Protein AF-A0A1M3QYF7-F1 (afdb_monomer_lite)

pLDDT: mean 92.24, std 6.58, range [54.59, 97.62]

Structure (mmCIF, N/CA/C/O backbone):
data_AF-A0A1M3QYF7-F1
#
_entry.id   AF-A0A1M3QYF7-F1
#
loop_
_atom_site.group_PDB
_atom_site.id
_atom_site.type_symbol
_atom_site.label_atom_id
_atom_site.label_alt_id
_atom_site.label_comp_id
_atom_site.label_asym_id
_atom_site.label_entity_id
_atom_site.label_seq_id
_atom_site.pdbx_PDB_ins_code
_atom_site.Cartn_x
_atom_site.Cartn_y
_atom_site.Cartn_z
_atom_site.occupancy
_atom_site.B_iso_or_equiv
_atom_site.auth_seq_id
_atom_site.auth_comp_id
_atom_site.auth_asym_id
_atom_site.auth_atom_id
_atom_site.pdbx_PDB_model_num
ATOM 1 N N . MET A 1 1 ? -6.259 4.838 22.935 1.00 68.75 1 MET A N 1
ATOM 2 C CA . MET A 1 1 ? -6.902 5.640 21.866 1.00 68.75 1 MET A CA 1
ATOM 3 C C . MET A 1 1 ? -8.405 5.397 21.899 1.00 68.75 1 MET A C 1
ATOM 5 O O . MET A 1 1 ? -8.800 4.256 22.101 1.00 68.75 1 MET A O 1
ATOM 9 N N . LYS A 1 2 ? -9.246 6.426 21.736 1.00 84.06 2 LYS A N 1
ATOM 10 C CA . LYS A 1 2 ? -10.709 6.236 21.710 1.00 84.06 2 LYS A CA 1
ATOM 11 C C . LYS A 1 2 ? -11.096 5.371 20.499 1.00 84.06 2 LYS A C 1
ATOM 13 O O . LYS A 1 2 ? -10.532 5.550 19.420 1.00 84.06 2 LYS A O 1
ATOM 18 N N . ARG A 1 3 ? -12.073 4.465 20.653 1.00 86.94 3 ARG A N 1
ATOM 19 C CA . ARG A 1 3 ? -12.527 3.536 19.590 1.00 86.94 3 ARG A CA 1
ATOM 20 C C . ARG A 1 3 ? -12.847 4.254 18.271 1.00 86.94 3 ARG A 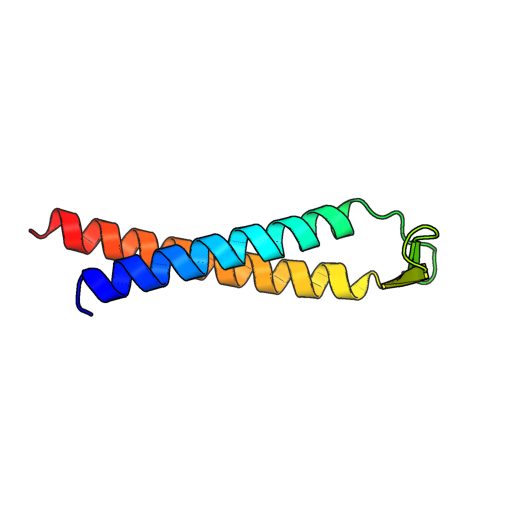C 1
ATOM 22 O O . ARG A 1 3 ? -12.449 3.782 17.215 1.00 86.94 3 ARG A O 1
ATOM 29 N N . ARG A 1 4 ? -13.489 5.429 18.336 1.00 89.94 4 ARG A N 1
ATOM 30 C CA . ARG A 1 4 ? -13.792 6.269 17.159 1.00 89.94 4 ARG A CA 1
ATOM 31 C C . ARG A 1 4 ? -12.530 6.691 16.396 1.00 89.94 4 ARG A C 1
ATOM 33 O O . ARG A 1 4 ? -12.502 6.594 15.178 1.00 89.94 4 ARG A O 1
ATOM 40 N N . THR A 1 5 ? -11.473 7.086 17.106 1.00 91.38 5 THR A N 1
ATOM 41 C CA . THR A 1 5 ? -10.187 7.471 16.503 1.00 91.38 5 THR A CA 1
ATOM 42 C C . THR A 1 5 ? -9.525 6.294 15.786 1.00 91.38 5 THR A C 1
ATOM 44 O O . THR A 1 5 ? -9.026 6.469 14.682 1.00 91.38 5 THR A O 1
ATOM 47 N N . LEU A 1 6 ? -9.555 5.091 16.378 1.00 91.31 6 LEU A N 1
ATOM 48 C CA . LEU A 1 6 ? -9.028 3.876 15.738 1.00 91.31 6 LEU A CA 1
ATOM 49 C C . LEU A 1 6 ? -9.770 3.540 14.443 1.00 91.31 6 LEU A C 1
ATOM 51 O O . LEU A 1 6 ? -9.128 3.207 13.452 1.00 91.31 6 LEU A O 1
ATOM 55 N N . ILE A 1 7 ? -11.102 3.645 14.445 1.00 93.50 7 ILE A N 1
ATOM 56 C CA . ILE A 1 7 ? -11.922 3.382 13.256 1.00 93.50 7 ILE A CA 1
ATOM 57 C C . ILE A 1 7 ? -11.567 4.370 12.140 1.00 93.50 7 ILE A C 1
ATOM 59 O O . ILE A 1 7 ? -11.236 3.936 11.044 1.00 93.50 7 ILE A O 1
ATOM 63 N N . ILE A 1 8 ? -11.555 5.677 12.432 1.00 95.25 8 ILE A N 1
ATOM 64 C CA . ILE A 1 8 ? -11.218 6.716 11.443 1.00 95.25 8 ILE A CA 1
ATOM 65 C C . ILE A 1 8 ? -9.815 6.484 10.865 1.00 95.25 8 ILE A C 1
ATOM 67 O O . ILE A 1 8 ? -9.647 6.478 9.647 1.00 95.25 8 ILE A O 1
ATOM 71 N N . LEU A 1 9 ? -8.822 6.237 11.725 1.00 94.94 9 LEU A N 1
ATOM 72 C CA . LEU A 1 9 ? -7.448 5.964 11.300 1.00 94.94 9 LEU A CA 1
ATOM 73 C C . LEU A 1 9 ? -7.368 4.732 10.389 1.00 94.94 9 LEU A C 1
ATOM 75 O O . LEU A 1 9 ? -6.715 4.780 9.350 1.00 94.94 9 LEU A O 1
ATOM 79 N N . THR A 1 10 ? -8.052 3.647 10.758 1.00 94.62 10 THR A N 1
ATOM 80 C CA . THR A 1 10 ? -8.059 2.400 9.977 1.00 94.62 10 THR A CA 1
ATOM 81 C C . THR A 1 10 ? -8.686 2.619 8.601 1.00 94.62 10 THR A C 1
ATOM 83 O O . THR A 1 10 ? -8.145 2.146 7.602 1.00 94.62 10 THR A O 1
ATOM 86 N N . THR A 1 11 ? -9.783 3.379 8.519 1.00 95.88 11 THR A N 1
ATOM 87 C CA . THR A 1 11 ? -10.432 3.715 7.243 1.00 95.88 11 THR A CA 1
ATOM 88 C C . THR A 1 11 ? -9.501 4.523 6.337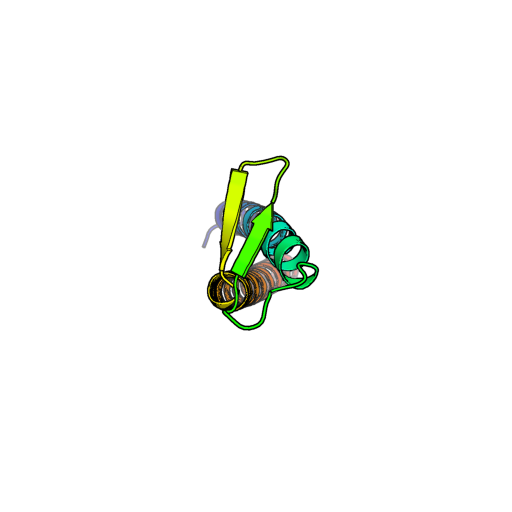 1.00 95.88 11 THR A C 1
ATOM 90 O O . THR A 1 11 ? -9.355 4.189 5.162 1.00 95.88 11 THR A O 1
ATOM 93 N N . ILE A 1 12 ? -8.825 5.543 6.880 1.00 97.12 12 ILE A N 1
ATOM 94 C CA . ILE A 1 12 ? -7.876 6.374 6.121 1.00 97.12 12 ILE A CA 1
ATOM 95 C C . ILE A 1 12 ? -6.700 5.531 5.610 1.00 97.12 12 ILE A C 1
ATOM 97 O O . ILE A 1 12 ? -6.370 5.589 4.426 1.00 97.12 12 ILE A O 1
ATOM 101 N N . LEU A 1 13 ? -6.091 4.716 6.478 1.00 96.62 13 LEU A N 1
ATOM 102 C CA . LEU A 1 13 ? -4.978 3.842 6.100 1.00 96.62 13 LEU A CA 1
ATOM 103 C C . LEU A 1 13 ? -5.383 2.821 5.034 1.00 96.62 13 LEU A C 1
ATOM 105 O O . LEU A 1 13 ? -4.640 2.612 4.077 1.00 96.62 13 LEU A O 1
ATOM 109 N N . THR A 1 14 ? -6.578 2.239 5.151 1.00 96.31 14 THR A N 1
ATOM 110 C CA . THR A 1 14 ? -7.111 1.302 4.151 1.00 96.31 14 THR A CA 1
ATOM 111 C C . THR A 1 14 ? -7.262 1.985 2.793 1.00 96.31 14 THR A C 1
ATOM 113 O O . THR A 1 14 ? -6.784 1.459 1.788 1.00 96.31 14 THR A O 1
ATOM 116 N N . PHE A 1 15 ? -7.855 3.183 2.756 1.00 97.44 15 PHE A N 1
ATOM 117 C CA . PHE A 1 15 ? -8.008 3.947 1.517 1.00 97.44 15 PHE A CA 1
ATOM 118 C C . PHE A 1 15 ? -6.653 4.279 0.874 1.00 97.44 15 PHE A C 1
ATOM 120 O O . PHE A 1 15 ? -6.461 4.037 -0.318 1.00 97.44 15 PHE A O 1
ATOM 127 N N . LEU A 1 16 ? -5.691 4.768 1.663 1.00 96.69 16 LEU A N 1
ATOM 128 C CA . LEU A 1 16 ? -4.342 5.081 1.180 1.00 96.69 16 LEU A CA 1
ATOM 129 C C . LEU A 1 16 ? -3.610 3.841 0.658 1.00 96.69 16 LEU A C 1
ATOM 131 O O . LEU A 1 16 ? -2.971 3.908 -0.392 1.00 96.69 16 LEU A O 1
ATOM 135 N N . THR A 1 17 ? -3.733 2.711 1.359 1.00 96.56 17 THR A N 1
ATOM 136 C CA . THR A 1 17 ? -3.133 1.432 0.951 1.00 96.56 17 THR A CA 1
ATOM 137 C C . THR A 1 17 ? -3.684 0.982 -0.398 1.00 96.56 17 THR A C 1
ATOM 139 O O . THR A 1 17 ? -2.908 0.620 -1.279 1.00 96.56 17 THR A O 1
ATOM 142 N N . ILE A 1 18 ? -5.004 1.053 -0.596 1.00 96.50 18 ILE A N 1
ATOM 143 C CA . ILE A 1 18 ? -5.638 0.701 -1.875 1.00 96.50 18 ILE A CA 1
ATOM 144 C C . ILE A 1 18 ? -5.179 1.659 -2.979 1.00 96.50 18 ILE A C 1
ATOM 146 O O . ILE A 1 18 ? -4.756 1.213 -4.044 1.00 96.50 18 ILE A O 1
ATOM 150 N N . PHE A 1 19 ? -5.215 2.970 -2.727 1.00 96.56 19 PHE A N 1
ATOM 151 C CA . PHE A 1 19 ? -4.843 3.978 -3.719 1.00 96.56 19 PHE A CA 1
ATOM 152 C C . PHE A 1 19 ? -3.394 3.812 -4.205 1.00 96.56 19 PHE A C 1
ATOM 154 O O . PHE A 1 19 ? -3.141 3.767 -5.414 1.00 96.56 19 PHE A O 1
ATOM 161 N N . LEU A 1 20 ? -2.443 3.674 -3.279 1.00 95.75 20 LEU A N 1
ATOM 162 C CA . LEU A 1 20 ? -1.030 3.487 -3.615 1.00 95.75 20 LEU A CA 1
ATOM 163 C C . LEU A 1 20 ? -0.746 2.090 -4.166 1.00 95.75 20 LEU A C 1
ATOM 165 O O . LEU A 1 20 ? 0.022 1.971 -5.123 1.00 95.75 20 LEU A O 1
ATOM 169 N N . GLY A 1 21 ? -1.438 1.066 -3.664 1.00 95.62 21 GLY A N 1
ATOM 170 C CA . GLY A 1 21 ? -1.383 -0.288 -4.204 1.00 95.62 21 GLY A CA 1
ATOM 171 C C . GLY A 1 21 ? -1.794 -0.339 -5.674 1.00 95.62 21 GLY A C 1
ATOM 172 O O . GLY A 1 21 ? -1.082 -0.924 -6.486 1.00 95.62 21 GLY A O 1
ATOM 173 N N . CYS A 1 22 ? -2.863 0.359 -6.063 1.00 96.00 22 CYS A N 1
ATOM 174 C CA . CYS A 1 22 ? -3.263 0.480 -7.468 1.00 96.00 22 CYS A CA 1
ATOM 175 C C . CYS A 1 22 ? -2.169 1.1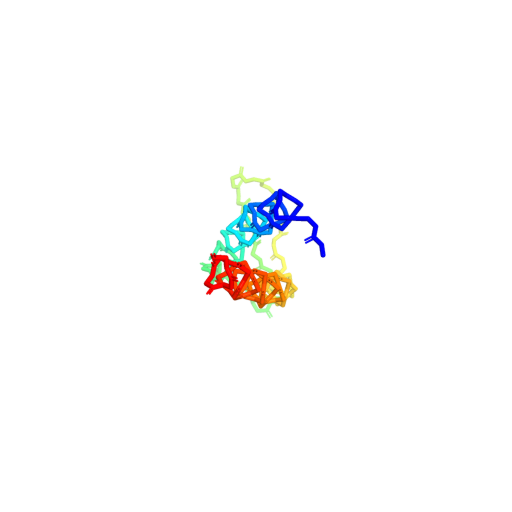30 -8.333 1.00 96.00 22 CYS A C 1
ATOM 177 O O . CYS A 1 22 ? -1.900 0.671 -9.446 1.00 96.00 22 CYS A O 1
ATOM 179 N N . LYS A 1 23 ? -1.502 2.179 -7.832 1.00 93.88 23 LYS A N 1
ATOM 180 C CA . LYS A 1 23 ? -0.388 2.828 -8.549 1.00 93.88 23 LYS A CA 1
ATOM 181 C C . LYS A 1 23 ? 0.824 1.905 -8.675 1.00 93.88 23 LYS A C 1
ATOM 183 O O . LYS A 1 23 ? 1.437 1.866 -9.742 1.00 93.88 23 LYS A O 1
ATOM 188 N N . PHE A 1 24 ? 1.143 1.149 -7.627 1.00 95.00 24 PHE A N 1
ATOM 189 C CA . PHE A 1 24 ? 2.207 0.149 -7.643 1.00 95.00 24 PHE A CA 1
ATOM 190 C C . PHE A 1 24 ? 1.913 -0.972 -8.649 1.00 95.00 24 PHE A C 1
ATOM 192 O O . PHE A 1 24 ? 2.753 -1.258 -9.498 1.00 95.00 24 PHE A O 1
ATOM 199 N N . PHE A 1 25 ? 0.697 -1.527 -8.640 1.00 94.50 25 PHE A N 1
ATOM 200 C CA . PHE A 1 25 ? 0.272 -2.549 -9.602 1.00 94.50 25 PHE A CA 1
ATOM 201 C C . PHE A 1 25 ? 0.307 -2.060 -11.049 1.00 94.50 25 PHE A C 1
ATOM 203 O O . PHE A 1 25 ? 0.729 -2.814 -11.925 1.00 94.50 25 PHE A O 1
ATOM 210 N N . LYS A 1 26 ? -0.090 -0.806 -11.314 1.00 92.56 26 LYS A N 1
ATOM 211 C CA . LYS A 1 26 ? 0.045 -0.222 -12.657 1.00 92.56 26 LYS A CA 1
ATOM 212 C C . LYS A 1 26 ? 1.513 -0.204 -13.090 1.00 92.56 26 LYS A C 1
ATOM 214 O O . LYS A 1 26 ? 1.808 -0.611 -14.203 1.00 92.56 26 LYS A O 1
ATOM 219 N N . ARG A 1 27 ? 2.423 0.220 -12.204 1.00 92.12 27 ARG A N 1
ATOM 220 C CA . ARG A 1 27 ? 3.870 0.298 -12.483 1.00 92.12 27 ARG A CA 1
ATOM 221 C C . ARG A 1 27 ? 4.538 -1.071 -12.630 1.00 92.12 27 ARG A C 1
ATOM 223 O O . ARG A 1 27 ? 5.446 -1.203 -13.435 1.00 92.12 27 ARG A O 1
ATOM 230 N N . LEU A 1 28 ? 4.079 -2.094 -11.906 1.00 92.31 28 LEU A N 1
ATOM 231 C CA . LEU A 1 28 ? 4.589 -3.468 -12.028 1.00 92.31 28 LEU A CA 1
ATOM 232 C C . LEU A 1 28 ? 4.372 -4.084 -13.416 1.00 92.31 28 LEU A C 1
ATOM 234 O O . LEU A 1 28 ? 5.099 -4.998 -13.784 1.00 92.31 28 LEU A O 1
ATOM 238 N N . ARG A 1 29 ? 3.357 -3.619 -14.150 1.00 91.69 29 ARG A N 1
ATOM 239 C CA . ARG A 1 29 ? 2.980 -4.141 -15.471 1.00 91.69 29 ARG A CA 1
ATOM 240 C C . ARG A 1 29 ? 3.573 -3.342 -16.634 1.00 91.69 29 ARG A C 1
ATOM 242 O O . ARG A 1 29 ? 3.235 -3.631 -17.775 1.00 91.69 29 ARG A O 1
ATOM 249 N N . LEU A 1 30 ? 4.374 -2.314 -16.352 1.00 93.12 30 LEU A N 1
ATOM 250 C CA . LEU A 1 30 ? 5.022 -1.516 -17.390 1.00 93.12 30 LEU A CA 1
ATOM 251 C C . LEU A 1 30 ? 6.258 -2.247 -17.907 1.00 93.12 30 LEU A C 1
ATOM 253 O O . LEU A 1 30 ? 7.024 -2.800 -17.118 1.00 93.12 30 LEU A O 1
ATOM 257 N N . ASP A 1 31 ? 6.437 -2.217 -19.224 1.00 93.00 31 ASP A N 1
ATOM 258 C CA . ASP A 1 31 ? 7.593 -2.800 -19.895 1.00 93.00 31 ASP A CA 1
ATOM 259 C C . ASP A 1 31 ? 8.691 -1.738 -20.011 1.00 93.00 31 ASP A C 1
ATOM 261 O O . ASP A 1 31 ? 8.658 -0.862 -20.876 1.00 93.00 31 ASP A O 1
ATOM 265 N N . TYR A 1 32 ? 9.595 -1.726 -19.033 1.00 93.06 32 TYR A N 1
ATOM 266 C CA . TYR A 1 32 ? 10.680 -0.753 -18.966 1.00 93.06 32 TYR A CA 1
ATOM 267 C C . TYR A 1 32 ? 11.783 -1.125 -19.964 1.00 93.06 32 TYR A C 1
ATOM 269 O O . TYR A 1 32 ? 12.166 -2.288 -20.070 1.00 93.06 32 TYR A O 1
ATOM 277 N N . ASN A 1 33 ? 12.326 -0.134 -20.671 1.00 93.62 33 ASN A N 1
ATOM 278 C CA . ASN A 1 33 ? 13.452 -0.341 -21.579 1.00 93.62 33 ASN A CA 1
ATOM 279 C C . ASN A 1 33 ? 14.767 -0.627 -20.816 1.00 93.62 33 ASN A C 1
ATOM 281 O O . ASN A 1 33 ? 14.818 -0.590 -19.586 1.00 93.62 33 ASN A O 1
ATOM 285 N N . SER A 1 34 ? 15.866 -0.851 -21.545 1.00 92.88 34 SER A N 1
ATOM 286 C CA . SER A 1 34 ? 17.198 -1.114 -20.967 1.00 92.88 34 SER A CA 1
ATOM 287 C C . SER A 1 34 ? 17.746 0.009 -20.076 1.00 92.88 34 SER A C 1
ATOM 289 O O . SER A 1 34 ? 18.669 -0.223 -19.301 1.00 92.88 34 SER A O 1
ATOM 291 N N . GLU A 1 35 ? 17.196 1.218 -20.177 1.00 92.88 35 GLU A N 1
ATOM 292 C CA . GLU A 1 35 ? 17.556 2.378 -19.354 1.00 92.88 35 GLU A CA 1
ATOM 293 C C . GLU A 1 35 ? 16.633 2.541 -18.130 1.00 92.88 35 GLU A C 1
ATOM 295 O O . GLU A 1 35 ? 16.780 3.492 -17.361 1.00 92.88 35 GLU A O 1
ATOM 300 N N . GLY A 1 36 ? 15.671 1.631 -17.931 1.00 93.00 36 GLY A N 1
ATOM 301 C CA . GLY A 1 36 ? 14.720 1.669 -16.820 1.00 93.00 36 GLY A CA 1
ATOM 302 C C . GLY A 1 36 ? 13.586 2.683 -17.008 1.00 93.00 36 GLY A C 1
ATOM 303 O O . GLY A 1 36 ? 13.008 3.148 -16.022 1.00 93.00 36 GLY A O 1
ATOM 304 N N . ASN A 1 37 ? 13.258 3.044 -18.250 1.00 94.06 37 ASN A N 1
ATOM 305 C CA . ASN A 1 37 ? 12.233 4.029 -18.592 1.00 94.06 37 ASN A CA 1
ATOM 306 C C . ASN A 1 37 ? 11.070 3.385 -19.355 1.00 94.06 37 ASN A C 1
ATOM 308 O O . ASN A 1 37 ? 11.266 2.526 -20.211 1.00 94.06 37 ASN A O 1
ATOM 312 N N . TYR A 1 38 ? 9.853 3.841 -19.074 1.00 93.81 38 TYR A N 1
ATOM 313 C CA . TYR A 1 38 ? 8.660 3.550 -19.865 1.00 93.81 38 TYR A CA 1
ATOM 314 C C . TYR A 1 38 ? 7.985 4.867 -20.241 1.00 93.81 38 TYR A C 1
ATOM 316 O O . TYR A 1 38 ? 7.635 5.650 -19.357 1.00 93.81 38 TYR A O 1
ATOM 324 N N . PHE A 1 39 ? 7.802 5.122 -21.533 1.00 93.75 39 PHE A N 1
ATOM 325 C CA . PHE A 1 39 ? 7.078 6.295 -22.015 1.00 93.75 39 PHE A CA 1
ATOM 326 C C . PHE A 1 39 ? 5.622 5.925 -22.301 1.00 93.75 39 PHE A C 1
ATOM 328 O O . PHE A 1 39 ? 5.349 5.023 -23.088 1.00 93.75 39 PHE A O 1
ATOM 335 N N . ASP A 1 40 ? 4.689 6.614 -21.648 1.00 92.38 40 ASP A N 1
ATOM 336 C CA . ASP A 1 40 ? 3.257 6.473 -21.912 1.00 92.38 40 ASP A CA 1
ATOM 337 C C . ASP A 1 40 ? 2.823 7.536 -22.922 1.00 92.38 40 ASP A C 1
ATOM 339 O O . ASP A 1 40 ? 2.635 8.698 -22.555 1.00 92.38 40 ASP A O 1
ATOM 343 N N . GLU A 1 41 ? 2.639 7.136 -24.180 1.00 91.19 41 GLU A N 1
ATOM 344 C CA . GLU A 1 41 ? 2.228 8.029 -25.273 1.00 91.19 41 GLU A CA 1
ATOM 345 C C . GLU A 1 41 ? 0.900 8.744 -24.992 1.00 91.19 41 GLU A C 1
ATOM 347 O O . GLU A 1 41 ? 0.708 9.880 -25.416 1.00 91.19 41 GLU A O 1
ATOM 352 N N . ASN A 1 42 ? -0.006 8.121 -24.229 1.00 92.00 42 ASN A N 1
ATOM 353 C CA . ASN A 1 42 ? -1.321 8.703 -23.952 1.00 92.00 42 ASN A CA 1
ATOM 354 C C . ASN A 1 42 ? -1.258 9.848 -22.940 1.00 92.00 42 ASN A C 1
ATOM 356 O O . ASN A 1 42 ? -2.092 10.751 -22.972 1.00 92.00 42 ASN A O 1
ATOM 360 N N . SER A 1 43 ? -0.320 9.779 -21.991 1.00 91.44 43 SER A N 1
ATOM 361 C CA . SER A 1 43 ? -0.178 10.791 -20.940 1.00 91.44 43 SER A CA 1
ATOM 362 C C . SER A 1 43 ? 1.035 11.699 -21.132 1.00 91.44 43 SER A C 1
ATOM 364 O O . SER A 1 43 ? 1.180 12.665 -20.386 1.00 91.44 43 SER A O 1
ATOM 366 N N . SER A 1 44 ? 1.885 11.418 -22.124 1.00 92.06 44 SER A N 1
ATOM 367 C CA . SER A 1 44 ? 3.179 12.077 -22.331 1.00 92.06 44 SER A CA 1
ATOM 368 C C . SER A 1 44 ? 4.055 12.055 -21.070 1.00 92.06 44 SER A C 1
ATOM 370 O O . SER A 1 44 ? 4.796 12.998 -20.792 1.00 92.06 44 SER A O 1
ATOM 372 N N . VAL A 1 45 ? 3.957 10.980 -20.277 1.00 92.38 45 VAL A N 1
ATOM 373 C CA . VAL A 1 45 ? 4.695 10.809 -19.016 1.00 92.38 45 VAL A CA 1
ATOM 374 C C . VAL A 1 45 ? 5.746 9.718 -19.167 1.00 92.38 45 VAL A C 1
ATOM 376 O O . VAL A 1 45 ? 5.451 8.605 -19.601 1.00 92.38 45 VAL A O 1
ATOM 379 N N . VAL A 1 46 ? 6.964 10.015 -18.713 1.00 92.88 46 VAL A N 1
ATOM 380 C CA . VAL A 1 46 ? 8.022 9.018 -18.526 1.00 92.88 46 VAL A CA 1
ATOM 381 C C . VAL A 1 46 ? 7.928 8.439 -17.115 1.00 92.88 46 VAL A C 1
ATOM 383 O O . VAL A 1 46 ? 7.970 9.148 -16.108 1.00 92.88 46 VAL A O 1
ATOM 386 N N . TYR A 1 47 ? 7.799 7.123 -17.034 1.00 92.44 47 TYR A N 1
ATOM 387 C CA . TYR A 1 47 ? 7.817 6.357 -15.801 1.00 92.44 47 TYR A CA 1
ATOM 388 C C . TYR A 1 47 ? 9.198 5.735 -15.623 1.00 92.44 47 TYR A C 1
ATOM 390 O O . TYR A 1 47 ? 9.639 4.948 -16.451 1.00 92.44 47 TYR A O 1
ATOM 398 N N . HIS A 1 48 ? 9.844 6.027 -14.499 1.00 94.56 48 HIS A N 1
ATOM 399 C CA . HIS A 1 48 ? 11.099 5.380 -14.122 1.00 94.56 48 HIS A CA 1
ATOM 400 C C . HIS A 1 48 ? 10.846 4.094 -13.335 1.00 94.56 48 HIS A C 1
ATOM 402 O O . HIS A 1 48 ? 9.956 4.046 -12.472 1.00 94.56 48 HIS A O 1
ATOM 408 N N . GLU A 1 49 ? 11.654 3.070 -13.584 1.00 92.06 49 GLU A N 1
ATOM 409 C CA . GLU A 1 49 ? 11.572 1.784 -12.897 1.00 92.06 49 GLU A CA 1
ATOM 410 C C . GLU A 1 49 ? 11.838 1.938 -11.397 1.00 92.06 49 GLU A C 1
ATOM 412 O O . GLU A 1 49 ? 11.137 1.345 -10.583 1.00 92.06 49 GLU A O 1
ATOM 417 N N . GLN A 1 50 ? 12.759 2.816 -10.995 1.00 92.00 50 GLN A N 1
ATOM 418 C CA . GLN A 1 50 ? 13.046 3.076 -9.578 1.00 92.00 50 GLN A CA 1
ATOM 419 C C . GLN A 1 50 ? 11.79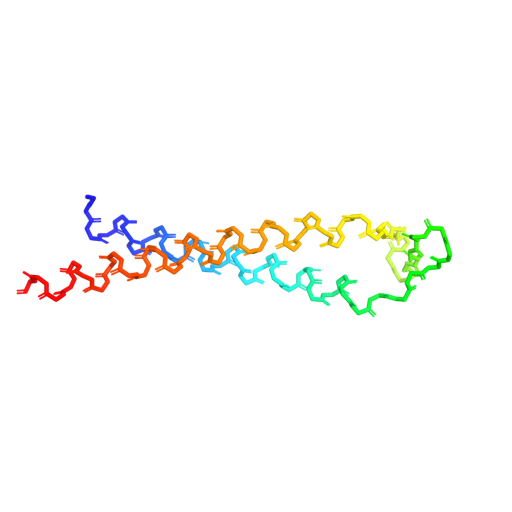9 3.490 -8.782 1.00 92.00 50 GLN A C 1
ATOM 421 O O . GLN A 1 50 ? 11.643 3.124 -7.615 1.00 92.00 50 GLN A O 1
ATOM 426 N N . ALA A 1 51 ? 10.857 4.192 -9.419 1.00 91.88 51 ALA A N 1
ATOM 427 C CA . ALA A 1 51 ? 9.610 4.563 -8.768 1.00 91.88 51 ALA A CA 1
ATOM 428 C C . ALA A 1 51 ? 8.753 3.331 -8.423 1.00 91.88 51 ALA A C 1
ATOM 430 O O . ALA A 1 51 ? 8.080 3.348 -7.397 1.00 91.88 51 ALA A O 1
ATOM 431 N N . LYS A 1 52 ? 8.806 2.236 -9.196 1.00 91.75 52 LYS A N 1
ATOM 432 C CA . LYS A 1 52 ? 8.161 0.955 -8.839 1.00 91.75 52 LYS A CA 1
ATOM 433 C C . LYS A 1 52 ? 8.557 0.527 -7.424 1.00 91.75 52 LYS A C 1
ATOM 435 O O . LYS A 1 52 ? 7.681 0.236 -6.613 1.00 91.75 52 LYS A O 1
ATOM 440 N N . ASN A 1 53 ? 9.850 0.583 -7.104 1.00 91.69 53 ASN A N 1
ATOM 441 C CA . ASN A 1 53 ? 10.377 0.174 -5.800 1.00 91.69 53 ASN A CA 1
ATOM 442 C C . ASN A 1 53 ? 9.886 1.093 -4.676 1.00 91.69 53 ASN A C 1
ATOM 444 O O . ASN A 1 53 ? 9.441 0.605 -3.640 1.00 91.69 53 ASN A O 1
ATOM 448 N N . ILE A 1 54 ? 9.884 2.412 -4.899 1.00 94.56 54 ILE A N 1
ATOM 449 C CA . ILE A 1 54 ? 9.391 3.390 -3.915 1.00 94.56 54 ILE A CA 1
ATOM 450 C C . ILE A 1 54 ? 7.906 3.156 -3.613 1.00 94.56 54 ILE A C 1
ATOM 452 O O . ILE A 1 54 ? 7.519 3.033 -2.451 1.00 94.56 54 ILE A O 1
ATOM 456 N N . TYR A 1 55 ? 7.070 3.038 -4.649 1.00 93.25 55 TYR A N 1
ATOM 457 C CA . TYR A 1 55 ? 5.643 2.758 -4.474 1.00 93.25 55 TYR A CA 1
ATOM 458 C C . TYR A 1 55 ? 5.410 1.400 -3.797 1.00 93.25 55 TYR A C 1
ATOM 460 O O . TYR A 1 55 ? 4.499 1.288 -2.976 1.00 93.25 55 TYR A O 1
ATOM 468 N N . GLY A 1 56 ? 6.242 0.395 -4.083 1.00 94.25 56 GLY A N 1
ATOM 469 C CA . GLY A 1 56 ? 6.200 -0.912 -3.428 1.00 94.25 56 GLY A CA 1
ATOM 470 C C . GLY A 1 56 ? 6.492 -0.832 -1.929 1.00 94.25 56 GLY A C 1
ATOM 471 O O . GLY A 1 56 ? 5.687 -1.304 -1.127 1.00 94.25 56 GLY A O 1
ATOM 472 N N . ILE A 1 57 ? 7.586 -0.168 -1.540 1.00 96.19 57 ILE A N 1
ATOM 473 C CA . ILE A 1 57 ? 7.976 0.018 -0.131 1.00 96.19 57 ILE A CA 1
ATOM 474 C C . ILE A 1 57 ? 6.886 0.773 0.637 1.00 96.19 57 ILE A C 1
ATOM 476 O O . ILE A 1 57 ? 6.479 0.341 1.716 1.00 96.19 57 ILE A O 1
ATOM 480 N N . ILE A 1 58 ? 6.373 1.872 0.074 1.00 96.19 58 ILE A N 1
ATOM 481 C CA . ILE A 1 58 ? 5.322 2.669 0.721 1.00 96.19 58 ILE A CA 1
ATOM 482 C C . ILE A 1 58 ? 4.034 1.848 0.864 1.00 96.19 58 ILE A C 1
ATOM 484 O O . ILE A 1 58 ? 3.419 1.854 1.931 1.00 96.19 58 ILE A O 1
ATOM 488 N N . THR A 1 59 ? 3.630 1.116 -0.179 1.00 96.00 59 THR A N 1
ATOM 489 C CA . THR A 1 59 ? 2.431 0.263 -0.133 1.00 96.00 59 THR A CA 1
ATOM 490 C C . THR A 1 59 ? 2.578 -0.828 0.925 1.00 96.00 59 THR A C 1
ATOM 492 O O . THR A 1 59 ? 1.647 -1.059 1.695 1.00 96.00 59 THR A O 1
ATOM 495 N N . PHE A 1 60 ? 3.748 -1.465 1.011 1.00 96.56 60 PHE A N 1
ATOM 496 C CA . PHE A 1 60 ? 4.030 -2.481 2.022 1.00 96.56 60 PHE A CA 1
ATOM 497 C C . PHE A 1 60 ? 3.966 -1.908 3.443 1.00 96.56 60 PHE A C 1
ATOM 499 O O . PHE A 1 60 ? 3.316 -2.489 4.313 1.00 96.56 60 PHE A O 1
ATOM 506 N N . LEU A 1 61 ? 4.574 -0.740 3.672 1.00 97.50 61 LEU A N 1
ATOM 507 C CA . LEU A 1 61 ? 4.534 -0.060 4.967 1.00 97.50 61 LEU A CA 1
ATOM 508 C C . LEU A 1 61 ? 3.094 0.292 5.374 1.00 97.50 61 LEU A C 1
ATOM 510 O O . LEU A 1 61 ? 2.691 0.054 6.513 1.00 97.50 61 LEU A O 1
ATOM 514 N N . LEU A 1 62 ? 2.299 0.822 4.441 1.00 96.56 62 LEU A N 1
ATOM 515 C CA . LEU A 1 62 ? 0.896 1.154 4.688 1.00 96.56 62 LEU A CA 1
ATOM 516 C C . LEU A 1 62 ? 0.044 -0.086 4.954 1.00 96.56 62 LEU A C 1
ATOM 518 O O . LEU A 1 62 ? -0.782 -0.065 5.867 1.00 96.56 62 LEU A O 1
ATOM 522 N N . LEU A 1 63 ? 0.274 -1.177 4.223 1.00 96.44 63 LEU A N 1
ATOM 523 C CA . LEU A 1 63 ? -0.392 -2.451 4.473 1.00 96.44 63 LEU A CA 1
ATOM 524 C C . LEU A 1 63 ? -0.058 -2.971 5.874 1.00 96.44 63 LEU A C 1
ATOM 526 O O . LEU A 1 63 ? -0.961 -3.346 6.620 1.00 96.44 63 LEU A O 1
ATOM 530 N N . PHE A 1 64 ? 1.217 -2.931 6.265 1.00 97.62 64 PHE A N 1
ATOM 531 C CA . PHE A 1 64 ? 1.659 -3.343 7.595 1.00 97.62 64 PHE A CA 1
ATOM 532 C C . PHE A 1 64 ? 0.987 -2.519 8.705 1.00 97.62 64 PHE A C 1
ATOM 534 O O . PHE A 1 64 ? 0.415 -3.082 9.642 1.00 97.62 64 PHE A O 1
ATOM 541 N N . LEU A 1 65 ? 0.963 -1.188 8.575 1.00 96.25 65 LEU A N 1
ATOM 542 C CA . LEU A 1 65 ? 0.272 -0.302 9.519 1.00 96.25 65 LEU A CA 1
ATOM 543 C C . LEU A 1 65 ? -1.247 -0.538 9.538 1.00 96.25 65 LEU A C 1
ATOM 545 O O . LEU A 1 65 ? -1.872 -0.513 10.604 1.00 96.25 65 LEU A O 1
ATOM 549 N N . THR A 1 66 ? -1.850 -0.811 8.381 1.00 95.25 66 THR A N 1
ATOM 550 C CA . THR A 1 66 ? -3.274 -1.155 8.272 1.00 95.25 66 THR A CA 1
ATOM 551 C C . THR A 1 66 ? -3.574 -2.448 9.030 1.00 95.25 66 THR A C 1
ATOM 553 O O . THR A 1 66 ? -4.490 -2.485 9.848 1.00 95.25 66 THR A O 1
ATOM 556 N N . LEU A 1 67 ? -2.759 -3.492 8.863 1.00 95.81 67 LEU A N 1
ATOM 557 C CA . LEU A 1 67 ? -2.922 -4.750 9.597 1.00 95.81 67 LEU A CA 1
ATOM 558 C C . LEU A 1 67 ? -2.758 -4.562 11.112 1.00 95.81 67 LEU A C 1
ATOM 560 O O . LEU A 1 67 ? -3.567 -5.079 11.887 1.00 95.81 67 LEU A O 1
ATOM 564 N N . LEU A 1 68 ? -1.769 -3.775 11.548 1.00 95.44 68 LEU A N 1
ATOM 565 C CA . LEU A 1 68 ? -1.572 -3.461 12.967 1.00 95.44 68 LEU A CA 1
ATOM 566 C C . LEU A 1 68 ? -2.764 -2.709 13.573 1.00 95.44 68 LEU A C 1
ATOM 568 O O . LEU A 1 68 ? -3.179 -2.994 14.702 1.00 95.44 68 LEU A O 1
ATOM 572 N N . THR A 1 69 ? -3.328 -1.744 12.848 1.00 94.69 69 THR A N 1
ATOM 573 C CA . THR A 1 69 ? -4.484 -0.968 13.324 1.00 94.69 69 THR A CA 1
ATOM 574 C C . THR A 1 69 ? -5.761 -1.804 13.357 1.00 94.69 69 THR A C 1
ATOM 576 O O . THR A 1 69 ? -6.474 -1.762 14.364 1.00 94.69 69 THR A O 1
ATOM 579 N N . VAL A 1 70 ? -5.994 -2.653 12.351 1.00 94.00 70 VAL A N 1
ATOM 580 C CA . VAL A 1 70 ? -7.094 -3.633 12.339 1.00 94.00 70 VAL A CA 1
ATOM 581 C C . VAL A 1 70 ? -6.972 -4.618 13.503 1.00 94.00 70 VAL A C 1
ATOM 583 O O . VAL A 1 70 ? -7.954 -4.864 14.209 1.00 94.00 70 VAL A O 1
ATOM 586 N N . TRP A 1 71 ? -5.774 -5.152 13.761 1.00 93.75 71 TRP A N 1
ATOM 587 C CA . TRP A 1 71 ? -5.552 -6.071 14.878 1.00 93.75 71 TRP A CA 1
ATOM 588 C C . TRP A 1 71 ? -5.840 -5.405 16.230 1.00 93.75 71 TRP A C 1
ATOM 590 O O . TRP A 1 71 ? -6.556 -5.966 17.068 1.00 93.75 71 TRP A O 1
ATOM 600 N N . ASN A 1 72 ? -5.363 -4.172 16.419 1.00 91.75 72 ASN A N 1
ATOM 601 C CA . ASN A 1 72 ? -5.661 -3.383 17.611 1.00 91.75 72 ASN A CA 1
ATOM 602 C C . ASN A 1 72 ? -7.158 -3.082 17.757 1.00 91.75 72 ASN A C 1
ATOM 604 O O . ASN A 1 72 ? -7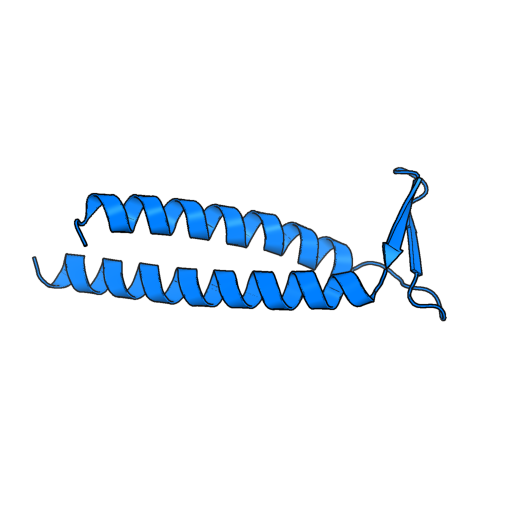.686 -3.147 18.871 1.00 91.75 72 ASN A O 1
ATOM 608 N N . LEU A 1 73 ? -7.862 -2.780 16.665 1.00 91.44 73 LEU A N 1
ATOM 609 C CA . LEU A 1 73 ? -9.305 -2.554 16.685 1.00 91.44 73 LEU A CA 1
ATOM 610 C C . LEU A 1 73 ? -10.057 -3.826 17.105 1.00 91.44 73 LEU A C 1
ATOM 612 O O . LEU A 1 73 ? -10.882 -3.764 18.018 1.00 91.44 73 LEU A O 1
ATOM 616 N N . LYS A 1 74 ? -9.713 -4.984 16.524 1.00 91.38 74 LYS A N 1
ATOM 617 C CA . LYS A 1 74 ? -10.288 -6.291 16.888 1.00 91.38 74 LYS A CA 1
ATOM 618 C C . LYS A 1 74 ? -10.075 -6.610 18.371 1.00 91.38 74 LYS A C 1
ATOM 620 O O . LYS A 1 74 ? -11.012 -7.010 19.056 1.00 91.38 74 LYS A O 1
ATOM 625 N N . LYS A 1 75 ? -8.868 -6.368 18.894 1.00 89.94 75 LYS A N 1
ATOM 626 C CA . LYS A 1 75 ? -8.554 -6.562 20.320 1.00 89.94 75 LYS A CA 1
ATOM 627 C C . LYS A 1 75 ? -9.377 -5.650 21.233 1.00 89.94 75 LYS A C 1
ATOM 629 O O . LYS A 1 75 ? -9.748 -6.077 22.319 1.00 89.94 75 LYS A O 1
ATOM 634 N N . ASN A 1 76 ? -9.645 -4.406 20.827 1.00 84.94 76 ASN A N 1
ATOM 635 C CA . ASN A 1 76 ? -10.480 -3.490 21.611 1.00 84.94 76 ASN A CA 1
ATOM 636 C C . ASN A 1 76 ? -11.957 -3.904 21.602 1.00 84.94 76 ASN A C 1
ATOM 638 O O . ASN A 1 76 ? -12.614 -3.772 22.626 1.00 84.94 76 ASN A O 1
ATOM 642 N N . ILE A 1 77 ? -12.466 -4.425 20.480 1.00 83.81 77 ILE A N 1
ATOM 643 C CA . ILE A 1 77 ? -13.843 -4.932 20.394 1.00 83.81 77 ILE A CA 1
ATOM 644 C C . ILE A 1 77 ? -14.020 -6.151 21.305 1.00 83.81 77 ILE A C 1
ATOM 646 O O . ILE A 1 77 ? -14.926 -6.146 22.121 1.00 83.81 77 ILE A O 1
ATOM 650 N N . ASN A 1 78 ? -13.113 -7.132 21.248 1.00 80.12 78 ASN A N 1
ATOM 651 C CA . ASN A 1 78 ? -13.210 -8.363 22.049 1.00 80.12 78 ASN A CA 1
ATOM 652 C C . ASN A 1 78 ? -12.999 -8.169 23.564 1.00 80.12 78 ASN A C 1
ATOM 654 O O . ASN A 1 78 ? -13.169 -9.114 24.326 1.00 80.12 78 ASN A O 1
ATOM 658 N N . LYS A 1 79 ? -12.541 -6.990 23.997 1.00 67.44 79 LYS A N 1
ATOM 659 C CA . LYS A 1 79 ? -12.363 -6.643 25.416 1.00 67.44 79 LYS A CA 1
ATOM 660 C C . LYS A 1 79 ? -13.597 -5.984 26.039 1.00 67.44 79 LYS A C 1
ATOM 662 O O . LYS A 1 79 ? -13.573 -5.738 27.242 1.00 67.44 79 LYS A O 1
ATOM 667 N N . THR A 1 80 ?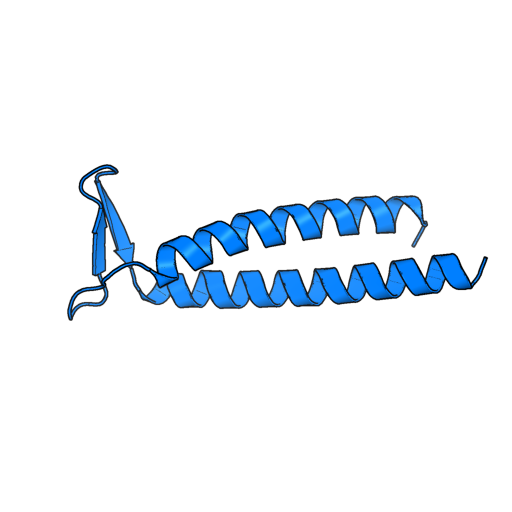 -14.588 -5.627 25.222 1.00 54.59 80 THR A N 1
ATOM 668 C CA . THR A 1 80 ? -15.855 -5.024 25.661 1.00 54.59 80 THR A CA 1
ATOM 669 C C . THR A 1 80 ? -16.919 -6.105 25.688 1.00 54.59 80 THR A C 1
ATOM 671 O O . THR A 1 80 ? -17.757 -6.054 26.607 1.00 54.59 80 THR A O 1
#

Secondary structure (DSSP, 8-state):
--HHHHHHHHHHHHHHHHHHHHHHHHHHT----TTSEEEETTTTEEEEHHHHHHHHHHHHHHHHHHHHHHHHHHHHHTT-

Sequence (80 aa):
MKRRTLIILTTILTFLTIFLGCKFFKRLRLDYNSEGNYFDENSSVVYHEQAKNIYGIITFLLLFLTLLTVWNLKKNINKT

Radius of gyration: 17.34 Å; chains: 1; bounding box: 33×20×51 Å

Foldseek 3Di:
DPLVVLVVVLVVLVVVLVVLVVVLVVLVPADADPQQWGQDPVVRDIDGNVVNVVSVVVSVVSVVVSVVSVVVSVVVVVVD